Protein AF-A0A443LGJ8-F1 (afdb_monomer)

Radius of gyration: 18.99 Å; Cα contacts (8 Å, |Δi|>4): 97; chains: 1; bounding box: 38×30×50 Å

Mean predicted aligned error: 5.82 Å

Organism: NCBI:txid1215032

Secondary structure (DSSP, 8-state):
----THHHHHHHTT-S----PPPPP-S----TT-B-SSTTT-SB-TTSBBSS-TT-B--SGGG-SS--SS-SHHHHHHHHT-

Structure (mmCIF, N/CA/C/O backbone):
data_AF-A0A443LGJ8-F1
#
_entry.id   AF-A0A443LGJ8-F1
#
loop_
_atom_site.group_PDB
_atom_site.id
_atom_site.type_symbol
_atom_site.label_atom_id
_atom_site.label_alt_id
_atom_site.label_comp_id
_atom_site.label_asym_id
_atom_site.label_entity_id
_atom_site.label_seq_id
_atom_site.pdbx_PDB_ins_code
_atom_site.Cartn_x
_atom_site.Cartn_y
_atom_site.Cartn_z
_atom_site.occupancy
_atom_site.B_iso_or_equiv
_atom_site.auth_seq_id
_atom_site.auth_comp_id
_atom_site.auth_asym_id
_atom_site.auth_atom_id
_atom_site.pdbx_PDB_model_num
ATOM 1 N N . MET A 1 1 ? 18.798 -19.398 -7.253 1.00 42.78 1 MET A N 1
ATOM 2 C CA . MET A 1 1 ? 18.948 -18.304 -8.239 1.00 42.78 1 MET A CA 1
ATOM 3 C C . MET A 1 1 ? 17.744 -18.356 -9.167 1.00 42.78 1 MET A C 1
ATOM 5 O O . MET A 1 1 ? 17.506 -19.409 -9.740 1.00 42.78 1 MET A O 1
ATOM 9 N N . SER A 1 2 ? 16.912 -17.309 -9.215 1.00 49.09 2 SER A N 1
ATOM 10 C CA . SER A 1 2 ? 15.658 -17.350 -9.985 1.00 49.09 2 SER A CA 1
ATOM 11 C C . SER A 1 2 ? 15.939 -17.330 -11.493 1.00 49.09 2 SER A C 1
ATOM 13 O O . SER A 1 2 ? 16.763 -16.546 -11.962 1.00 49.09 2 SER A O 1
ATOM 15 N N . ASN A 1 3 ? 15.282 -18.213 -12.245 1.00 46.25 3 ASN A N 1
ATOM 16 C CA . ASN A 1 3 ? 15.439 -18.354 -13.693 1.00 46.25 3 ASN A CA 1
ATOM 17 C C . ASN A 1 3 ? 14.791 -17.163 -14.425 1.00 46.25 3 ASN A C 1
ATOM 19 O O . ASN A 1 3 ? 13.622 -17.222 -14.808 1.00 46.25 3 ASN A O 1
ATOM 23 N N . PHE A 1 4 ? 15.536 -16.070 -14.610 1.00 63.94 4 PHE A N 1
ATOM 24 C CA . PHE A 1 4 ? 15.037 -14.857 -15.264 1.00 63.94 4 PHE A CA 1
ATOM 25 C C . PHE A 1 4 ? 14.853 -15.076 -16.777 1.00 63.94 4 PHE A C 1
ATOM 27 O O . PHE A 1 4 ? 15.803 -15.037 -17.559 1.00 63.94 4 PHE A O 1
ATOM 34 N N . ARG A 1 5 ? 13.605 -15.304 -17.207 1.00 66.69 5 ARG A N 1
ATOM 35 C CA . ARG A 1 5 ? 13.236 -15.521 -18.621 1.00 66.69 5 ARG A CA 1
ATOM 36 C C . ARG A 1 5 ? 13.319 -14.258 -19.495 1.00 66.69 5 ARG A C 1
ATOM 38 O O . ARG A 1 5 ? 13.259 -14.377 -20.717 1.00 66.69 5 ARG A O 1
ATOM 45 N N . GLY A 1 6 ? 13.497 -13.071 -18.907 1.00 79.56 6 GLY A N 1
ATOM 46 C CA . GLY A 1 6 ? 13.485 -11.797 -19.639 1.00 79.56 6 GLY A CA 1
ATOM 47 C C . GLY A 1 6 ? 14.568 -11.693 -20.718 1.00 79.56 6 GLY A C 1
ATOM 48 O O . GLY A 1 6 ? 14.308 -11.212 -21.816 1.00 79.56 6 GLY A O 1
ATOM 49 N N . GLY A 1 7 ? 15.766 -12.240 -20.481 1.00 87.50 7 GLY A N 1
ATOM 50 C CA . GLY A 1 7 ? 16.852 -12.170 -21.467 1.00 87.50 7 GLY A CA 1
ATOM 51 C C . GLY A 1 7 ? 16.561 -12.907 -22.780 1.00 87.50 7 GLY A C 1
ATOM 52 O O . GLY A 1 7 ? 17.034 -12.488 -23.834 1.00 87.50 7 GLY A O 1
ATOM 53 N N . ALA A 1 8 ? 15.767 -13.983 -22.739 1.00 89.00 8 ALA A N 1
ATOM 54 C CA . ALA A 1 8 ? 15.341 -14.688 -23.948 1.00 89.00 8 ALA A CA 1
ATOM 55 C C . ALA A 1 8 ? 14.345 -13.853 -24.769 1.00 89.00 8 ALA A C 1
ATOM 57 O O . ALA A 1 8 ? 14.436 -13.839 -25.992 1.00 89.00 8 ALA A O 1
ATOM 58 N N . GLN A 1 9 ? 13.457 -13.110 -24.100 1.00 90.88 9 GLN A N 1
ATOM 59 C CA . GLN A 1 9 ? 12.500 -12.214 -24.756 1.00 90.88 9 GLN A CA 1
ATOM 60 C C . GLN A 1 9 ? 13.221 -11.084 -25.501 1.00 90.88 9 GLN A C 1
ATOM 62 O O . GLN A 1 9 ? 12.937 -10.851 -26.671 1.00 90.88 9 GLN A O 1
ATOM 67 N N . TYR A 1 10 ? 14.214 -10.446 -24.872 1.00 92.38 10 TYR A N 1
ATOM 68 C CA . TYR A 1 10 ? 14.998 -9.388 -25.521 1.00 92.38 10 TYR A CA 1
ATOM 69 C C . TYR A 1 10 ? 15.817 -9.895 -26.715 1.00 92.38 10 TYR A C 1
ATOM 71 O O . TYR A 1 10 ? 15.865 -9.243 -27.755 1.00 92.38 10 TYR A O 1
ATOM 79 N N . ARG A 1 11 ? 16.430 -11.081 -26.610 1.00 92.88 11 ARG A N 1
ATOM 80 C CA . ARG A 1 11 ? 17.159 -11.680 -27.742 1.00 92.88 11 ARG A CA 1
ATOM 81 C C . ARG A 1 11 ? 16.238 -12.062 -28.900 1.00 92.88 11 ARG A C 1
ATOM 83 O O . ARG A 1 11 ? 16.628 -11.887 -30.048 1.00 92.88 11 ARG A O 1
ATOM 90 N N . ALA A 1 12 ? 15.023 -12.531 -28.615 1.00 93.69 12 ALA A N 1
ATOM 91 C CA . ALA A 1 12 ? 14.047 -12.877 -29.649 1.00 93.69 12 ALA A CA 1
ATOM 92 C C . ALA A 1 12 ? 13.626 -11.667 -30.504 1.00 93.69 12 ALA A C 1
ATOM 94 O O . ALA A 1 12 ? 13.303 -11.841 -31.674 1.00 93.69 12 ALA A O 1
ATOM 95 N N . VAL A 1 13 ? 13.679 -10.449 -29.950 1.00 94.75 13 VAL A N 1
ATOM 96 C CA . VAL A 1 13 ? 13.399 -9.198 -30.681 1.00 94.75 13 VAL A CA 1
ATOM 97 C C . VAL A 1 13 ? 14.657 -8.530 -31.260 1.00 94.75 13 VAL A C 1
ATOM 99 O O . VAL A 1 13 ? 14.602 -7.378 -31.679 1.00 94.75 13 VAL A O 1
ATOM 102 N N . GLY A 1 14 ? 15.793 -9.238 -31.301 1.00 95.94 14 GLY A N 1
ATOM 103 C CA . GLY A 1 14 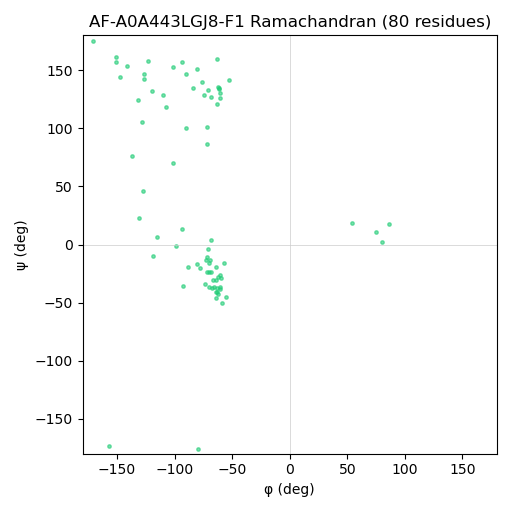? 17.017 -8.778 -31.967 1.00 95.94 14 GLY A CA 1
ATOM 104 C C . GLY A 1 14 ? 17.943 -7.895 -31.124 1.00 95.94 14 GLY A C 1
ATOM 105 O O . GLY A 1 14 ? 18.800 -7.215 -31.685 1.00 95.94 14 GLY A O 1
ATOM 106 N N . ALA A 1 15 ? 17.807 -7.883 -29.791 1.00 95.81 15 ALA A N 1
ATOM 107 C CA . ALA A 1 15 ? 18.717 -7.120 -28.936 1.00 95.81 15 ALA A CA 1
ATOM 108 C C . ALA A 1 15 ? 20.176 -7.594 -29.093 1.00 95.81 15 ALA A C 1
ATOM 110 O O . ALA A 1 15 ? 20.483 -8.769 -28.885 1.00 95.81 15 ALA A O 1
ATOM 111 N N . THR A 1 16 ? 21.087 -6.665 -29.397 1.00 95.06 16 THR A N 1
ATOM 112 C CA . THR A 1 16 ? 22.536 -6.921 -29.519 1.00 95.06 16 THR A CA 1
ATOM 113 C C . THR A 1 16 ? 23.234 -7.032 -28.165 1.00 95.06 16 THR A C 1
ATOM 115 O O . THR A 1 16 ? 24.311 -7.616 -28.061 1.00 95.06 16 THR A O 1
ATOM 118 N N . GLN A 1 17 ? 22.611 -6.502 -27.111 1.00 93.12 17 GLN A N 1
ATOM 119 C CA . GLN A 1 17 ? 23.107 -6.557 -25.744 1.00 93.12 17 GLN A CA 1
ATOM 120 C C . GLN A 1 17 ? 21.939 -6.628 -24.755 1.00 93.12 17 GLN A C 1
ATOM 122 O O . GLN A 1 17 ? 20.894 -6.015 -24.968 1.00 93.12 17 GLN A O 1
ATOM 127 N N . VAL A 1 18 ? 22.115 -7.377 -23.663 1.00 92.00 18 VAL A N 1
ATOM 128 C CA . VAL A 1 18 ? 21.131 -7.503 -22.579 1.00 92.00 18 VAL A CA 1
ATOM 129 C C . VAL A 1 18 ? 21.845 -7.310 -21.250 1.00 92.00 18 VAL A C 1
ATOM 131 O O . VAL A 1 18 ? 22.788 -8.039 -20.943 1.00 92.00 18 VAL A O 1
ATOM 134 N N . TRP A 1 19 ? 21.366 -6.358 -20.454 1.00 90.06 19 TRP A N 1
ATOM 135 C CA . TRP A 1 19 ? 21.885 -6.068 -19.122 1.00 90.06 19 TRP A CA 1
ATOM 136 C C . TRP A 1 19 ? 20.884 -6.544 -18.072 1.00 90.06 19 TRP A C 1
ATOM 138 O O . TRP A 1 19 ? 19.753 -6.066 -18.025 1.00 90.06 19 TRP A O 1
ATOM 148 N N . ASN A 1 20 ? 21.294 -7.485 -17.224 1.00 86.38 20 ASN A N 1
ATOM 149 C CA . ASN A 1 20 ? 20.467 -7.945 -16.112 1.00 86.38 20 ASN A CA 1
ATOM 150 C C . ASN A 1 20 ? 20.766 -7.087 -14.884 1.00 86.38 20 ASN A C 1
ATOM 152 O O . ASN A 1 20 ? 21.773 -7.294 -14.207 1.00 86.38 20 ASN A O 1
ATOM 156 N N . LEU A 1 21 ? 19.895 -6.119 -14.616 1.00 85.50 21 LEU A N 1
ATOM 157 C CA . LEU A 1 21 ? 19.967 -5.306 -13.407 1.00 85.50 21 LEU A CA 1
ATOM 158 C C . LEU A 1 21 ? 19.351 -6.060 -12.212 1.00 85.50 21 LEU A C 1
ATOM 160 O O . LEU A 1 21 ? 18.460 -6.894 -12.410 1.00 85.50 21 LEU A O 1
ATOM 164 N N . PRO A 1 22 ? 19.809 -5.799 -10.974 1.00 83.81 22 PRO A N 1
ATOM 165 C CA . PRO A 1 22 ? 19.179 -6.354 -9.781 1.00 83.81 22 PRO A CA 1
ATOM 166 C C . PRO A 1 22 ? 17.735 -5.854 -9.635 1.00 83.81 22 PRO A C 1
ATOM 168 O O . PRO A 1 22 ? 17.354 -4.824 -10.190 1.00 83.81 22 PRO A O 1
ATOM 171 N N . SER A 1 23 ? 16.920 -6.572 -8.859 1.00 80.69 23 SER A N 1
ATOM 172 C CA . SER A 1 23 ? 15.578 -6.101 -8.514 1.00 80.69 23 SER A CA 1
ATOM 173 C C . SER A 1 23 ? 15.665 -4.812 -7.697 1.00 80.69 23 SER A C 1
ATOM 175 O O . SER A 1 23 ? 16.242 -4.803 -6.610 1.00 80.69 23 SER A O 1
ATOM 177 N N . TYR A 1 24 ? 15.066 -3.738 -8.208 1.00 81.62 24 TYR A N 1
ATOM 178 C CA . TYR A 1 24 ? 14.920 -2.482 -7.480 1.00 81.62 24 TYR A CA 1
ATOM 179 C C . TYR A 1 24 ? 13.610 -2.472 -6.684 1.00 81.62 24 TYR A C 1
ATOM 181 O O . TYR A 1 24 ? 12.613 -3.041 -7.143 1.00 81.62 24 TYR A O 1
ATOM 189 N N . PRO A 1 25 ? 13.575 -1.824 -5.508 1.00 82.19 25 PRO A N 1
ATOM 190 C CA . PRO A 1 25 ? 12.322 -1.603 -4.803 1.00 82.19 25 P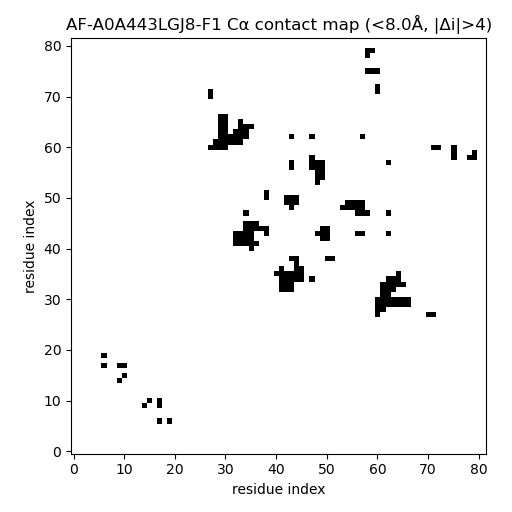RO A CA 1
ATOM 191 C C . PRO A 1 25 ? 11.387 -0.759 -5.678 1.00 82.19 25 PRO A C 1
ATOM 193 O O . PRO A 1 25 ? 11.773 0.292 -6.181 1.00 82.19 25 PRO A O 1
ATOM 196 N N . ALA A 1 26 ? 10.142 -1.209 -5.840 1.00 81.81 26 ALA A N 1
ATOM 197 C CA . ALA A 1 26 ? 9.140 -0.513 -6.652 1.00 81.81 26 ALA A CA 1
ATOM 198 C C . ALA A 1 26 ? 8.635 0.797 -6.014 1.00 81.81 26 ALA A C 1
ATOM 200 O O . ALA A 1 26 ? 7.808 1.482 -6.603 1.00 81.81 26 ALA A O 1
ATOM 201 N N . SER A 1 27 ? 9.073 1.117 -4.791 1.00 85.94 27 SER A N 1
ATOM 202 C CA . SER A 1 27 ? 8.608 2.264 -3.994 1.00 85.94 27 SER A CA 1
ATOM 203 C C . SER A 1 27 ? 7.082 2.331 -3.799 1.00 85.94 27 SER A C 1
ATOM 205 O O . SER A 1 27 ? 6.544 3.369 -3.427 1.00 85.94 27 SER A O 1
ATOM 207 N N . HIS A 1 28 ? 6.373 1.215 -4.001 1.00 92.38 28 HIS A N 1
ATOM 208 C CA . HIS A 1 28 ? 4.933 1.071 -3.781 1.00 92.38 28 HIS A CA 1
ATOM 209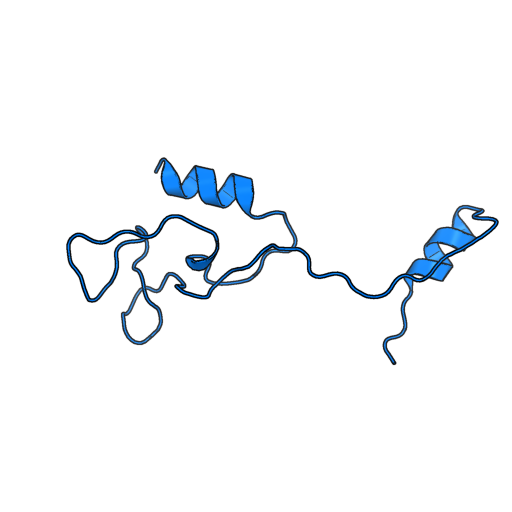 C C . HIS A 1 28 ? 4.666 0.352 -2.454 1.00 92.38 28 HIS A C 1
ATOM 211 O O . HIS A 1 28 ? 4.256 -0.808 -2.428 1.00 92.38 28 HIS A O 1
ATOM 217 N N . ASN A 1 29 ? 4.942 1.026 -1.339 1.00 90.62 29 ASN A N 1
ATOM 218 C CA . ASN A 1 29 ? 4.676 0.462 -0.017 1.00 90.62 29 ASN A CA 1
ATOM 219 C C . ASN A 1 29 ? 3.163 0.358 0.210 1.00 90.62 29 ASN A C 1
ATOM 221 O O . ASN A 1 29 ? 2.439 1.339 0.039 1.00 90.62 29 ASN A O 1
ATOM 225 N N . MET A 1 30 ? 2.690 -0.833 0.579 1.00 94.31 30 MET A N 1
ATOM 226 C CA . MET A 1 30 ? 1.267 -1.129 0.736 1.00 94.31 30 MET A CA 1
ATOM 227 C C . MET A 1 30 ? 1.017 -2.043 1.939 1.00 94.31 30 MET A C 1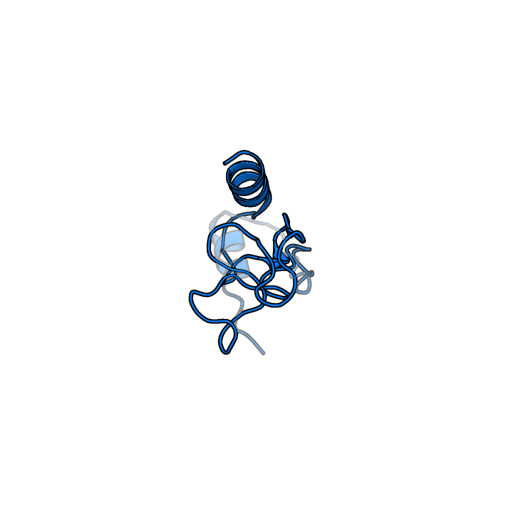
ATOM 229 O O . MET A 1 30 ? 1.884 -2.827 2.322 1.00 94.31 30 MET A O 1
ATOM 233 N N . GLY A 1 31 ? -0.182 -1.953 2.517 1.00 94.81 31 GLY A N 1
ATOM 234 C CA . GLY A 1 31 ? -0.696 -2.901 3.514 1.00 94.81 31 GLY A CA 1
ATOM 235 C C . GLY A 1 31 ? -0.223 -2.742 4.958 1.00 94.81 31 GLY A C 1
ATOM 236 O O . GLY A 1 31 ? -0.635 -3.531 5.810 1.00 94.81 31 GLY A O 1
ATOM 237 N N . THR A 1 32 ? 0.591 -1.732 5.276 1.00 95.38 32 THR A N 1
ATOM 238 C CA . THR A 1 32 ? 1.069 -1.500 6.651 1.00 95.38 32 THR A CA 1
ATOM 239 C C . THR A 1 32 ? -0.034 -1.051 7.619 1.00 95.38 32 THR A C 1
ATOM 241 O O . THR A 1 32 ? 0.077 -1.339 8.804 1.00 95.38 32 THR A O 1
ATOM 244 N N . ASN A 1 33 ? -1.125 -0.452 7.126 1.00 97.44 33 ASN A N 1
ATOM 245 C CA . ASN A 1 33 ? -2.338 -0.115 7.884 1.00 97.44 33 ASN A CA 1
ATOM 246 C C . ASN A 1 33 ? -3.584 -0.676 7.182 1.00 97.44 33 ASN A C 1
ATOM 248 O O . ASN A 1 33 ? -4.557 0.040 6.961 1.00 97.44 33 ASN A O 1
ATOM 252 N N . ARG A 1 34 ? -3.532 -1.941 6.750 1.00 97.06 34 ARG A N 1
ATOM 253 C CA . ARG A 1 34 ? -4.541 -2.519 5.850 1.00 97.06 34 ARG A CA 1
ATOM 254 C C . ARG A 1 34 ? -5.985 -2.349 6.343 1.00 97.06 34 ARG A C 1
ATOM 256 O O . ARG A 1 34 ? -6.271 -2.533 7.531 1.00 97.06 34 ARG A O 1
ATOM 263 N N . MET A 1 35 ? -6.884 -2.084 5.397 1.00 98.00 35 MET A N 1
ATOM 264 C CA . MET A 1 35 ? -8.331 -2.142 5.587 1.00 98.00 35 MET A CA 1
ATOM 265 C C . MET A 1 35 ? -8.776 -3.563 5.941 1.00 98.00 35 MET A C 1
ATOM 267 O O . MET A 1 35 ? -8.366 -4.528 5.290 1.00 98.00 35 MET A O 1
ATOM 271 N N . ALA A 1 36 ? -9.657 -3.688 6.929 1.00 98.06 36 ALA A N 1
ATOM 272 C CA . ALA A 1 36 ? -10.341 -4.933 7.262 1.00 98.06 36 ALA A CA 1
ATOM 273 C C . ALA A 1 36 ? -11.722 -4.663 7.872 1.00 98.06 36 ALA A C 1
ATOM 275 O O . ALA A 1 36 ? -11.969 -3.609 8.455 1.00 98.06 36 ALA A O 1
ATOM 276 N N . ALA A 1 37 ? -12.618 -5.649 7.781 1.00 97.94 37 ALA A N 1
ATOM 277 C CA . ALA A 1 37 ? -13.949 -5.558 8.381 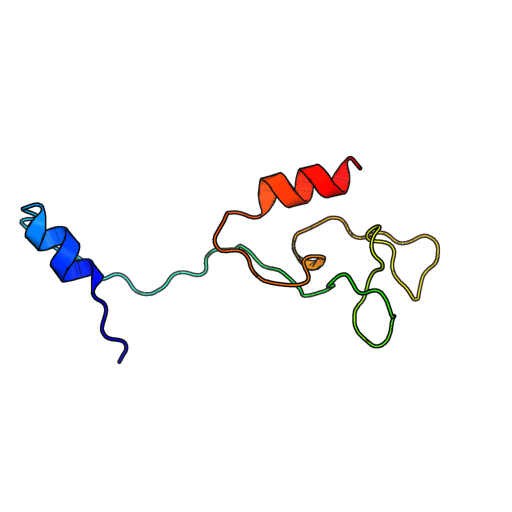1.00 97.94 37 ALA A CA 1
ATOM 278 C C . ALA A 1 37 ? -13.922 -5.616 9.921 1.00 97.94 37 ALA A C 1
ATOM 280 O O . ALA A 1 37 ? -14.857 -5.149 10.565 1.00 97.94 37 ALA A O 1
ATOM 281 N N . LYS A 1 38 ? -12.868 -6.196 10.511 1.00 97.94 38 LYS A N 1
ATOM 282 C CA . LYS A 1 38 ? -12.691 -6.349 11.960 1.00 97.94 38 LYS A CA 1
ATOM 283 C C . LYS A 1 38 ? -11.347 -5.777 12.402 1.00 97.94 38 LYS A C 1
ATOM 285 O O . LYS A 1 38 ? -10.336 -6.014 11.743 1.00 97.94 38 LYS A O 1
ATOM 290 N N . ALA A 1 39 ? -11.324 -5.145 13.574 1.00 97.38 39 ALA A N 1
ATOM 291 C CA . ALA A 1 39 ? -10.107 -4.611 14.193 1.00 97.38 39 ALA A CA 1
ATOM 292 C C . ALA A 1 39 ? -9.032 -5.684 14.462 1.00 97.38 39 ALA A C 1
ATOM 294 O O . ALA A 1 39 ? -7.840 -5.413 14.406 1.00 97.38 39 ALA A O 1
ATOM 295 N N . SER A 1 40 ? -9.432 -6.941 14.688 1.00 97.69 40 SER A N 1
ATOM 296 C CA . SER A 1 40 ? -8.494 -8.061 14.862 1.00 97.69 40 SER A CA 1
ATOM 297 C C . SER A 1 40 ? -7.741 -8.441 13.580 1.00 97.69 40 SER A C 1
ATOM 299 O O . SER A 1 40 ? -6.800 -9.230 13.626 1.00 97.69 40 SER A O 1
ATOM 301 N N . GLU A 1 41 ? -8.177 -7.936 12.426 1.00 97.38 41 GLU A N 1
ATOM 302 C CA . GLU A 1 41 ? -7.698 -8.345 11.106 1.00 97.38 41 GLU A CA 1
ATOM 303 C C . GLU A 1 41 ? -7.040 -7.193 10.330 1.00 97.38 41 GLU A C 1
ATOM 305 O O . GLU A 1 41 ? -6.385 -7.458 9.320 1.00 97.38 41 GLU A O 1
ATOM 310 N N . GLY A 1 42 ? -7.141 -5.942 10.795 1.00 97.38 42 GLY A N 1
ATOM 311 C CA . GLY A 1 42 ? -6.581 -4.756 10.138 1.00 97.38 42 GLY A CA 1
ATOM 312 C C . GLY A 1 42 ? -6.655 -3.498 11.006 1.00 97.38 42 GLY A C 1
ATOM 313 O O . GLY A 1 42 ? -7.207 -3.525 12.100 1.00 97.38 42 GLY A O 1
ATOM 314 N N . VAL A 1 43 ? -6.074 -2.400 10.517 1.00 98.38 43 VAL A N 1
ATOM 315 C CA . VAL A 1 43 ? -5.906 -1.152 11.293 1.00 98.38 43 VAL A CA 1
ATOM 316 C C . VAL A 1 43 ? -7.061 -0.181 11.069 1.00 98.38 43 VAL A C 1
ATOM 318 O O . VAL A 1 43 ? -7.492 0.509 11.994 1.00 98.38 43 VAL A O 1
ATOM 321 N N . VAL A 1 44 ? -7.588 -0.153 9.846 1.00 98.56 44 VAL A N 1
ATOM 322 C CA . VAL A 1 44 ? -8.685 0.733 9.453 1.00 98.56 44 VAL A CA 1
ATOM 323 C C . VAL A 1 44 ? -9.874 -0.061 8.911 1.00 98.56 44 VAL A C 1
ATOM 325 O O . VAL A 1 44 ? -9.730 -1.209 8.479 1.00 98.56 44 VAL A O 1
ATOM 328 N N . ASP A 1 45 ? -11.060 0.534 8.947 1.00 97.81 45 ASP A N 1
ATOM 329 C CA . ASP A 1 45 ? -12.271 -0.010 8.336 1.00 97.81 45 ASP A CA 1
ATOM 330 C C . ASP A 1 45 ? -12.323 0.251 6.814 1.00 97.81 45 ASP A C 1
ATOM 332 O O . ASP A 1 45 ? -11.392 0.790 6.216 1.00 97.81 45 ASP A O 1
ATOM 336 N N . GLY A 1 46 ? -13.430 -0.121 6.161 1.00 96.50 46 GLY A N 1
ATOM 337 C CA . GLY A 1 46 ? -13.631 0.071 4.715 1.00 96.50 46 GLY A CA 1
ATOM 338 C C . GLY A 1 46 ? -13.782 1.528 4.242 1.00 96.50 46 GLY A C 1
ATOM 339 O O . GLY A 1 46 ? -14.051 1.748 3.056 1.00 96.50 46 GLY A O 1
ATOM 340 N N . TRP A 1 47 ? -13.648 2.495 5.151 1.00 96.56 47 TRP A N 1
ATOM 341 C CA . TRP A 1 47 ? -13.649 3.938 4.902 1.00 96.56 47 TRP A CA 1
ATOM 342 C C . TRP A 1 47 ? -12.302 4.585 5.247 1.00 96.56 47 TRP A C 1
ATOM 344 O O . TRP A 1 47 ? -12.182 5.806 5.220 1.00 96.56 47 TRP A O 1
ATOM 354 N N . GLY A 1 48 ? -11.287 3.785 5.586 1.00 97.44 48 GLY A N 1
ATOM 355 C CA . GLY A 1 48 ? -9.978 4.293 5.987 1.00 97.44 48 GLY A CA 1
ATOM 356 C C . GLY A 1 48 ? -9.955 4.881 7.400 1.00 97.44 48 GLY A C 1
ATOM 357 O O . GLY A 1 48 ? -8.960 5.499 7.779 1.00 97.44 48 GLY A O 1
ATOM 358 N N . ARG A 1 49 ? -11.012 4.688 8.200 1.00 98.12 49 ARG A N 1
ATOM 359 C CA . ARG A 1 49 ? -11.076 5.145 9.592 1.00 98.12 49 ARG A CA 1
ATOM 360 C C . ARG A 1 49 ? -10.403 4.136 10.512 1.00 98.12 49 ARG A C 1
ATOM 362 O O . ARG A 1 49 ? -10.669 2.942 10.412 1.00 98.12 49 ARG A O 1
ATOM 369 N N . ALA A 1 50 ? -9.570 4.604 11.435 1.00 98.50 50 ALA A N 1
ATOM 370 C CA . ALA A 1 50 ? -8.951 3.749 12.444 1.00 98.50 50 ALA A CA 1
ATOM 371 C C . ALA A 1 50 ? -10.012 3.091 13.341 1.00 98.50 50 ALA A C 1
ATOM 373 O O . ALA A 1 50 ? -10.916 3.769 13.836 1.00 98.50 50 ALA A O 1
ATOM 374 N N . HIS A 1 51 ? -9.871 1.786 13.595 1.00 98.38 51 HIS A N 1
ATOM 375 C CA . HIS A 1 51 ? -10.792 1.056 14.479 1.00 98.38 51 HIS A CA 1
ATOM 376 C C . HIS A 1 51 ? -10.756 1.586 15.922 1.00 98.38 51 HIS A C 1
ATOM 378 O O . HIS A 1 51 ? -11.800 1.701 16.561 1.00 98.38 51 HIS A O 1
ATOM 384 N N . ASP A 1 52 ? -9.574 1.973 16.408 1.00 98.06 52 ASP A N 1
ATOM 385 C CA . ASP A 1 52 ? -9.362 2.349 17.814 1.00 98.06 52 ASP A CA 1
ATOM 386 C C . ASP A 1 52 ? -9.627 3.836 18.106 1.00 98.06 52 ASP A C 1
ATOM 388 O O . ASP A 1 52 ? -9.822 4.224 19.259 1.00 98.06 52 ASP A O 1
ATOM 392 N N . VAL A 1 53 ? -9.627 4.691 17.074 1.00 98.19 53 VAL A N 1
ATOM 393 C CA . VAL A 1 53 ? -9.723 6.152 17.226 1.00 98.19 53 VAL A CA 1
ATOM 394 C C . VAL A 1 53 ? -10.839 6.706 16.333 1.00 98.19 53 VAL A C 1
ATOM 396 O O . VAL A 1 53 ? -10.649 6.850 15.125 1.00 98.19 53 VAL A O 1
ATOM 399 N N . PRO A 1 54 ? -11.994 7.095 16.909 1.00 94.38 54 PRO A N 1
ATOM 400 C CA . PRO A 1 54 ? -13.196 7.469 16.162 1.00 94.38 54 PRO A CA 1
ATOM 401 C C . PRO A 1 54 ? -13.083 8.600 15.128 1.00 94.38 54 PRO A C 1
ATOM 403 O O . PRO A 1 54 ? -13.990 8.755 14.321 1.00 94.38 54 PRO A O 1
ATOM 406 N N . ASN A 1 55 ? -12.034 9.414 15.156 1.00 97.81 55 ASN A N 1
ATOM 407 C CA . A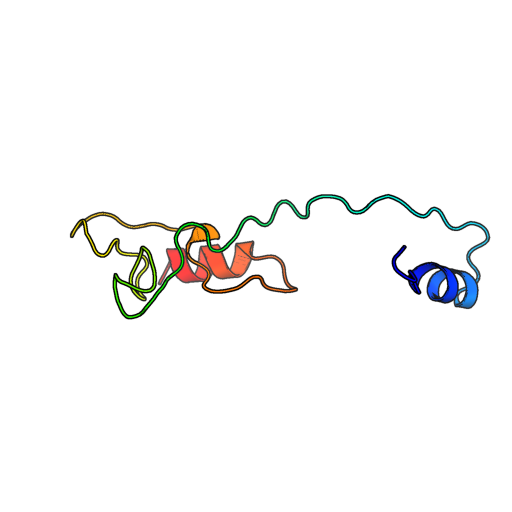SN A 1 55 ? -11.908 10.579 14.275 1.00 97.81 55 ASN A CA 1
ATOM 408 C C . ASN A 1 55 ? -10.545 10.642 13.568 1.00 97.81 55 ASN A C 1
ATOM 410 O O . ASN A 1 55 ? -10.094 11.716 13.177 1.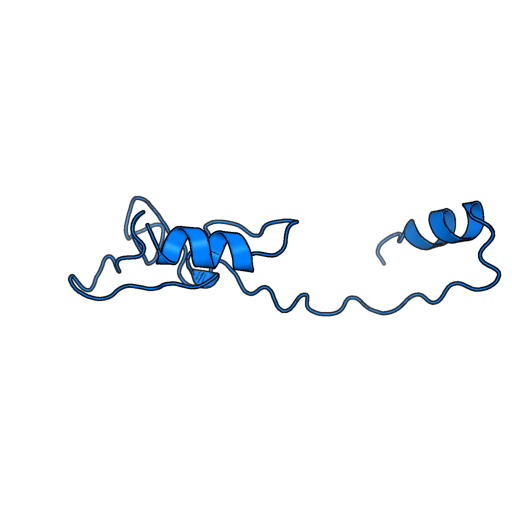00 97.81 55 ASN A O 1
ATOM 414 N N . LEU A 1 56 ? -9.876 9.493 13.440 1.00 98.31 56 LEU A N 1
ATOM 415 C CA . LEU A 1 56 ? -8.600 9.355 12.746 1.00 98.31 56 LEU A CA 1
ATOM 416 C C . LEU A 1 56 ? -8.795 8.569 11.449 1.00 98.31 56 LEU A C 1
ATOM 418 O O . LEU A 1 56 ? -9.342 7.467 11.467 1.00 98.31 56 LEU A O 1
ATOM 422 N N . PHE A 1 57 ? -8.303 9.124 10.343 1.00 98.31 57 PHE A N 1
ATOM 423 C CA . PHE A 1 57 ? -8.395 8.534 9.010 1.00 98.31 57 PHE A CA 1
ATOM 424 C C . PHE A 1 57 ? -7.009 8.433 8.371 1.00 98.31 57 PHE A C 1
ATOM 426 O O . PHE A 1 57 ? -6.154 9.293 8.589 1.00 98.31 57 PHE A O 1
ATOM 433 N N . VAL A 1 58 ? -6.801 7.390 7.569 1.00 98.00 58 VAL A N 1
ATOM 434 C CA . VAL A 1 58 ? -5.570 7.143 6.810 1.00 98.00 58 VAL A CA 1
ATOM 435 C C . VAL A 1 58 ? -5.909 7.101 5.323 1.00 98.00 58 VAL A C 1
ATOM 437 O O . VAL A 1 58 ? -6.845 6.419 4.915 1.00 98.00 58 VAL A O 1
ATOM 440 N N . SER A 1 59 ? -5.130 7.813 4.509 1.00 96.38 59 SER A N 1
ATOM 441 C CA . SER A 1 59 ? -5.351 7.930 3.064 1.00 96.38 59 SER A CA 1
ATOM 442 C C . SER A 1 59 ? -4.034 7.809 2.294 1.00 96.38 59 SER A C 1
ATOM 444 O O . SER A 1 59 ? -3.475 8.798 1.820 1.00 96.38 59 SER A O 1
ATOM 446 N N . ASP A 1 60 ? -3.530 6.583 2.176 1.00 96.44 60 ASP A N 1
ATOM 447 C CA . ASP A 1 60 ? -2.360 6.224 1.370 1.00 96.44 60 ASP A CA 1
ATOM 448 C C . ASP A 1 60 ? -2.385 4.719 0.999 1.00 96.44 60 ASP A C 1
ATOM 450 O O . ASP A 1 60 ? -3.352 4.000 1.278 1.00 96.44 60 ASP A O 1
ATOM 454 N N . GLY A 1 61 ? -1.308 4.219 0.379 1.00 95.62 61 GLY A N 1
ATOM 455 C CA . GLY A 1 61 ? -1.171 2.807 -0.001 1.00 95.62 61 GLY A CA 1
ATOM 456 C C . GLY A 1 61 ? -1.132 1.825 1.177 1.00 95.62 61 GLY A C 1
ATOM 457 O O . GLY A 1 61 ? -1.417 0.640 0.992 1.00 95.62 61 GLY A O 1
ATOM 458 N N . SER A 1 62 ? -0.839 2.279 2.402 1.00 96.81 62 SER A N 1
ATOM 459 C CA . SER A 1 62 ? -0.824 1.422 3.595 1.00 96.81 62 SER A CA 1
ATOM 460 C C . SER A 1 62 ? -2.181 0.781 3.869 1.00 96.81 62 SER A C 1
ATOM 462 O O . SER A 1 62 ? -2.228 -0.315 4.424 1.00 96.81 62 SER A O 1
ATOM 464 N N . THR A 1 63 ? -3.265 1.417 3.422 1.00 97.19 63 THR A N 1
ATOM 465 C CA . THR A 1 63 ? -4.643 0.941 3.594 1.00 97.19 63 THR A CA 1
ATOM 466 C C . THR A 1 63 ? -4.984 -0.265 2.713 1.00 97.19 63 THR A C 1
ATOM 468 O O . THR A 1 63 ? -5.989 -0.937 2.943 1.00 97.19 63 THR A O 1
ATOM 471 N N . PHE A 1 64 ? -4.158 -0.598 1.717 1.00 96.50 64 PHE A N 1
ATOM 472 C CA . PHE A 1 64 ? -4.501 -1.630 0.739 1.00 96.50 64 PHE A CA 1
ATOM 473 C C . PHE A 1 64 ? -4.378 -3.031 1.360 1.00 96.50 64 PHE A C 1
ATOM 475 O O . PHE A 1 64 ? -3.326 -3.363 1.903 1.00 96.50 64 PHE A O 1
ATOM 482 N N . PRO A 1 65 ? -5.398 -3.902 1.253 1.00 94.88 65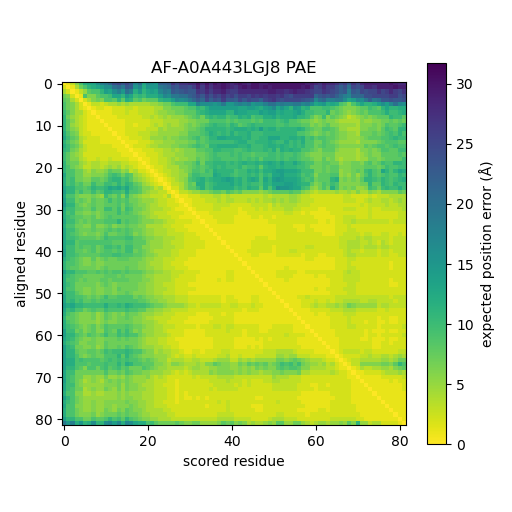 PRO A N 1
ATOM 483 C CA . PRO A 1 65 ? -5.354 -5.240 1.852 1.00 94.88 65 PRO A CA 1
ATOM 484 C C . PRO A 1 65 ? -4.365 -6.191 1.161 1.00 94.88 65 PRO A C 1
ATOM 486 O O . PRO A 1 65 ? -4.009 -7.223 1.723 1.00 94.88 65 PRO A O 1
ATOM 489 N N . SE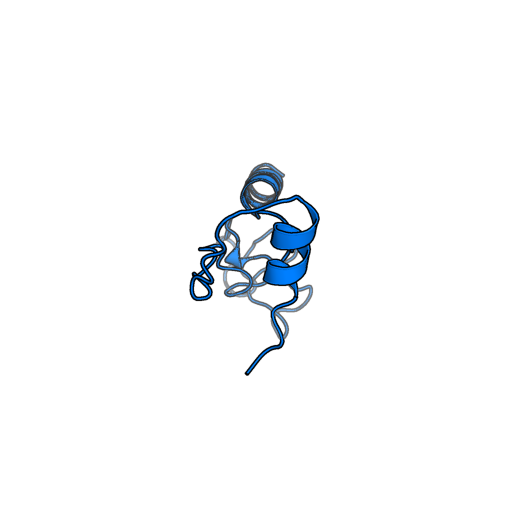R A 1 66 ? -3.913 -5.860 -0.052 1.00 91.19 66 SER A N 1
ATOM 490 C CA . SER A 1 66 ? -2.925 -6.633 -0.808 1.00 91.19 66 SER A CA 1
ATOM 491 C C . SER A 1 66 ? -2.102 -5.733 -1.729 1.00 91.19 66 SER A C 1
ATOM 493 O O . SER A 1 66 ? -2.499 -4.608 -2.038 1.00 91.19 66 SER A O 1
ATOM 495 N N . SER A 1 67 ? -0.951 -6.243 -2.169 1.00 88.00 67 SER A N 1
ATOM 496 C CA . SER A 1 67 ? -0.140 -5.595 -3.199 1.00 88.00 67 SER A CA 1
ATOM 497 C C . SER A 1 67 ? -0.750 -5.815 -4.586 1.00 88.00 67 SER A C 1
ATOM 499 O O . SER A 1 67 ? -1.210 -6.914 -4.897 1.00 88.00 67 SER A O 1
ATOM 501 N N . SER A 1 68 ? -0.724 -4.780 -5.426 1.00 84.00 68 SER A N 1
ATOM 502 C CA . SER A 1 68 ? -1.184 -4.830 -6.816 1.00 84.00 68 SER A CA 1
ATOM 503 C C . SER A 1 68 ? -0.013 -4.947 -7.794 1.00 84.00 68 SER A C 1
ATOM 505 O O . SER A 1 68 ? 1.090 -4.472 -7.526 1.00 84.00 68 SER A O 1
ATOM 507 N N . ALA A 1 69 ? -0.270 -5.539 -8.964 1.00 86.69 69 ALA A N 1
ATOM 508 C CA . ALA A 1 69 ? 0.653 -5.490 -10.099 1.00 86.69 69 ALA A CA 1
ATOM 509 C C . ALA A 1 69 ? 0.706 -4.095 -10.755 1.00 86.69 69 ALA A C 1
ATOM 511 O O . ALA A 1 69 ? 1.689 -3.762 -11.412 1.00 86.69 69 ALA A O 1
ATOM 512 N N . ALA A 1 70 ? -0.347 -3.290 -10.588 1.00 90.94 70 ALA A N 1
ATOM 513 C CA . ALA A 1 70 ? -0.436 -1.931 -11.112 1.00 90.94 70 ALA A CA 1
ATOM 514 C C . ALA A 1 70 ? 0.021 -0.890 -10.078 1.00 90.94 70 ALA A C 1
ATOM 516 O O . ALA A 1 70 ? -0.038 -1.122 -8.868 1.00 90.94 70 ALA A O 1
ATOM 517 N N . ASN A 1 71 ? 0.437 0.286 -10.554 1.00 93.75 71 ASN A N 1
ATOM 518 C CA . ASN A 1 71 ? 0.823 1.406 -9.698 1.00 93.75 71 ASN A CA 1
ATOM 519 C C . ASN A 1 71 ? -0.361 1.867 -8.817 1.00 93.75 71 ASN A C 1
ATOM 521 O O . ASN A 1 71 ? -1.464 2.059 -9.334 1.00 93.75 71 ASN A O 1
ATOM 525 N N . PRO A 1 72 ? -0.155 2.095 -7.506 1.00 94.06 72 PRO A N 1
ATOM 526 C CA . PRO A 1 72 ? -1.252 2.302 -6.560 1.00 94.06 72 PRO A CA 1
ATOM 527 C C . PRO A 1 72 ? -1.823 3.725 -6.563 1.00 94.06 72 PRO A C 1
ATOM 529 O O . PRO A 1 72 ? -2.914 3.932 -6.041 1.00 94.06 72 PRO A O 1
ATOM 532 N N . THR A 1 73 ? -1.117 4.713 -7.125 1.00 95.19 73 THR A N 1
ATOM 533 C CA . THR A 1 73 ? -1.438 6.142 -6.961 1.00 95.19 73 THR A CA 1
ATOM 534 C C . THR A 1 73 ? -2.863 6.497 -7.367 1.00 95.19 73 THR A C 1
ATOM 536 O O . THR A 1 73 ? -3.545 7.196 -6.625 1.00 95.19 73 THR A O 1
ATOM 539 N N . LEU A 1 74 ? -3.340 5.995 -8.510 1.00 96.31 74 LEU A N 1
ATOM 540 C CA . LEU A 1 74 ? -4.700 6.287 -8.963 1.00 96.31 74 LEU A CA 1
ATOM 541 C C . LEU A 1 74 ? -5.747 5.732 -7.988 1.00 96.31 74 LEU A C 1
ATOM 543 O O . LEU A 1 74 ? -6.712 6.418 -7.666 1.00 96.31 74 LEU A O 1
ATOM 547 N N . THR A 1 75 ? -5.527 4.523 -7.471 1.00 95.56 75 THR A N 1
ATOM 548 C CA . THR A 1 75 ? -6.408 3.907 -6.473 1.00 95.56 75 THR A CA 1
ATOM 549 C C . THR A 1 75 ? -6.360 4.656 -5.140 1.00 95.56 75 THR A C 1
ATOM 551 O O . THR A 1 75 ? -7.402 4.829 -4.517 1.00 95.56 75 THR A O 1
ATOM 554 N N . ILE A 1 76 ? -5.188 5.151 -4.720 1.00 96.62 76 ILE A N 1
ATOM 555 C CA . ILE A 1 76 ? -5.055 5.992 -3.518 1.00 96.62 76 ILE A CA 1
ATOM 556 C C . ILE A 1 76 ? -5.918 7.247 -3.666 1.00 96.62 76 ILE A C 1
ATOM 558 O O . ILE A 1 76 ? -6.725 7.536 -2.790 1.00 96.62 76 ILE A O 1
ATOM 562 N N . VAL A 1 77 ? -5.794 7.962 -4.790 1.00 97.62 77 VAL A N 1
ATOM 563 C CA . VAL A 1 77 ? -6.583 9.177 -5.050 1.00 97.62 77 VAL A CA 1
ATOM 564 C C . VAL A 1 77 ? -8.076 8.864 -5.104 1.00 97.62 77 VAL A C 1
ATOM 566 O O . VAL A 1 77 ? -8.863 9.593 -4.512 1.00 97.62 77 VAL A O 1
ATOM 569 N N . ALA A 1 78 ? -8.471 7.769 -5.757 1.00 97.06 78 ALA A N 1
ATOM 570 C CA . ALA A 1 78 ? -9.872 7.361 -5.835 1.00 97.06 78 ALA A CA 1
ATOM 571 C C . ALA A 1 78 ? -10.487 7.079 -4.453 1.00 97.06 78 ALA A C 1
ATOM 573 O O . ALA A 1 78 ? -11.639 7.431 -4.220 1.00 97.06 78 ALA A O 1
ATOM 574 N N . LEU A 1 79 ? -9.732 6.468 -3.533 1.00 96.19 79 LEU A N 1
ATOM 575 C CA . LEU A 1 79 ? -10.186 6.241 -2.158 1.00 96.19 79 LEU A CA 1
ATOM 576 C C . LEU A 1 79 ? -10.190 7.525 -1.323 1.00 96.19 79 LEU A C 1
ATOM 578 O O . LEU A 1 79 ? -11.065 7.683 -0.482 1.00 96.19 79 LEU A O 1
ATOM 582 N N . ALA A 1 80 ? -9.250 8.441 -1.568 1.00 96.12 80 ALA A N 1
ATOM 583 C CA . ALA A 1 80 ? -9.151 9.707 -0.845 1.00 96.12 80 ALA A CA 1
ATOM 584 C C . ALA A 1 80 ? -10.336 10.656 -1.103 1.00 96.12 80 ALA A C 1
ATOM 586 O O . ALA A 1 80 ? -10.672 11.458 -0.237 1.00 96.12 80 ALA A O 1
ATOM 587 N N . ILE A 1 81 ? -10.937 10.598 -2.299 1.00 96.25 81 ILE A N 1
ATOM 588 C CA . ILE A 1 81 ? -12.034 11.492 -2.723 1.00 96.25 81 ILE A CA 1
ATOM 589 C C . ILE A 1 81 ? -13.436 10.881 -2.581 1.00 96.25 81 ILE A C 1
ATOM 591 O O . ILE A 1 81 ? -14.412 11.527 -2.961 1.00 96.25 81 ILE A O 1
ATOM 595 N N . ARG A 1 82 ? -13.532 9.632 -2.121 1.00 91.56 82 ARG A N 1
ATOM 596 C CA . ARG A 1 82 ? -14.792 8.901 -1.931 1.00 91.56 82 ARG A CA 1
ATOM 597 C C . ARG A 1 82 ? -15.519 9.365 -0.672 1.00 91.56 82 ARG A C 1
ATOM 599 O O . ARG A 1 82 ? -16.767 9.419 -0.734 1.00 91.56 82 ARG A O 1
#

InterPro domains:
  IPR007867 Glucose-methanol-choline oxidoreductase, C-terminal [PF05199] (25-80)
  IPR036188 FAD/NAD(P)-binding domain superfamily [G3DSA:3.50.50.60] (2-82)
  IPR036188 FAD/NAD(P)-binding domain superfamily [SSF51905] (25-82)

Nearest PDB structures (foldseek):
  7wsq-assembly1_D  TM=8.975E-01  e=8.326E-03  Gluconobacter japonicus
  4mih-assembly1_A  TM=9.098E-01  e=5.070E-02  Phanerodontia chrysosporium
  4mig-assembly1_C  TM=9.075E-01  e=4.742E-02  Phanerodontia chrysosporium
  6ze4-assembly1_A  TM=8.799E-01  e=9.899E-02  Thermochaetoides thermophila DSM 1495
  4mih-assembly2_H  TM=9.031E-01  e=1.479E-01  Phanerodontia chrysosporium

Sequence (82 aa):
MSNFRGGAQYRAVGATQVWNLPSYPASHNMGTNRMAAKASEGVVDGWGRAHDVPNLFVSDGSTFPSSSAANPTLTIVALAIR

Foldseek 3Di:
DDDDCVVVVCVVVPDPDDDDDDDDDPPQDAQLQAEDCDVVQGQAHPLQHGPVDRPDGDQGRNHHNDDDPDRCVVVSVVSVVD

pLDDT: mean 91.31, std 10.99, range [42.78, 98.56]

Solvent-accessible surface area (backbone atoms only — not comparable to full-atom values): 5295 Å² total; per-residue (Å²): 132,83,86,73,65,63,64,59,57,45,48,75,75,65,50,92,73,84,83,88,74,78,91,71,84,84,82,74,68,54,37,83,40,14,37,25,98,43,67,94,74,27,48,12,31,96,81,30,32,32,67,91,39,96,89,43,74,60,82,50,46,28,39,31,75,62,86,68,98,61,82,61,64,66,60,36,52,57,62,66,76,106